Protein AF-A0A9X1Q538-F1 (afdb_monomer_lite)

Secondary structure (DSSP, 8-state):
----SEEEESS--TT---SEEEEGGGGSSHHHHHHHHHHHTT--TT--SSHHHHHHHHHHHH-GGGSTTSPPPSS-EEEEEESGGGTTTTS-HHHHHHHHHHHHHHHBPPTT-TTTTTSTTSBSEEEEEE--HHHHHHHHHHHHHTT---S-PPPPPP-

Foldseek 3Di:
DDDDQEDEDADDDPPPPAQFEFELQQQLALQSVLVRCCVGLVFDPVQPSDLVSVLVRLLCSLDQCVPVPDDRDPAAHEYEYALLLSHNNVHDLLSVLSVVVSSVVSFADDVPRPCVPSHPVRTNHHYYYYDHPVSSVNVCVSCVVSVHHHDDDPPDDDD

Structure (mmCIF, N/CA/C/O backbone):
data_AF-A0A9X1Q538-F1
#
_entry.id   AF-A0A9X1Q538-F1
#
loop_
_atom_site.group_PDB
_atom_site.id
_atom_site.type_symbol
_atom_site.label_atom_id
_atom_site.label_alt_id
_atom_site.label_comp_id
_atom_site.label_asym_id
_atom_site.label_entity_id
_atom_site.label_seq_id
_atom_site.pdbx_PDB_ins_code
_atom_site.Cartn_x
_atom_site.Cartn_y
_atom_site.Cartn_z
_atom_site.occupancy
_atom_site.B_iso_or_equiv
_atom_site.auth_seq_id
_atom_site.auth_comp_id
_atom_site.auth_asym_id
_atom_site.auth_atom_id
_atom_site.pdbx_PDB_model_num
ATOM 1 N N . MET A 1 1 ? 18.416 4.328 7.616 1.00 39.47 1 MET A N 1
ATOM 2 C CA . MET A 1 1 ? 17.763 3.926 6.355 1.00 39.47 1 MET A CA 1
ATOM 3 C C . MET A 1 1 ? 16.778 5.019 5.995 1.00 39.47 1 MET A C 1
ATOM 5 O O . MET A 1 1 ? 15.875 5.268 6.779 1.00 39.47 1 MET A O 1
ATOM 9 N N . ASN A 1 2 ? 17.019 5.736 4.898 1.00 41.47 2 ASN A N 1
ATOM 10 C CA . ASN A 1 2 ? 16.066 6.713 4.368 1.00 41.47 2 ASN A CA 1
ATOM 11 C C . ASN A 1 2 ? 14.883 5.933 3.772 1.00 41.47 2 ASN A C 1
ATOM 13 O O . ASN A 1 2 ? 15.081 5.211 2.799 1.00 41.47 2 ASN A O 1
ATOM 17 N N . TRP A 1 3 ? 13.681 6.034 4.343 1.00 52.28 3 TRP A N 1
ATOM 18 C CA . TRP A 1 3 ? 12.471 5.478 3.725 1.00 52.28 3 TRP A CA 1
ATOM 19 C C . TRP A 1 3 ? 11.909 6.497 2.729 1.00 52.28 3 TRP A C 1
ATOM 21 O O . TRP A 1 3 ? 11.386 7.526 3.162 1.00 52.28 3 TRP A O 1
ATOM 31 N N . ASN A 1 4 ? 12.035 6.227 1.422 1.00 76.69 4 ASN A N 1
ATOM 32 C CA . ASN A 1 4 ? 11.507 7.098 0.361 1.00 76.69 4 ASN A CA 1
ATOM 33 C C . ASN A 1 4 ? 10.373 6.462 -0.474 1.00 76.69 4 ASN A C 1
ATOM 35 O O . ASN A 1 4 ? 9.719 7.187 -1.205 1.00 76.69 4 ASN A O 1
ATOM 39 N N . TRP A 1 5 ? 10.074 5.161 -0.314 1.00 88.81 5 TRP A N 1
ATOM 40 C CA . TRP A 1 5 ? 8.987 4.485 -1.046 1.00 88.81 5 TRP A CA 1
ATOM 41 C C . TRP A 1 5 ? 7.589 4.672 -0.432 1.00 88.81 5 TRP A C 1
ATOM 43 O O . TRP A 1 5 ? 6.593 4.535 -1.127 1.00 88.81 5 TRP A O 1
ATOM 53 N N . LEU A 1 6 ? 7.484 4.980 0.867 1.00 91.06 6 LEU A N 1
ATOM 54 C CA . LEU A 1 6 ? 6.212 5.151 1.579 1.00 91.06 6 LEU A CA 1
ATOM 55 C C . LEU A 1 6 ? 6.129 6.544 2.198 1.00 91.06 6 LEU A C 1
ATOM 57 O O . LEU A 1 6 ? 7.025 6.954 2.941 1.00 91.06 6 LEU A O 1
ATOM 61 N N . ARG A 1 7 ? 5.016 7.245 1.963 1.00 89.69 7 ARG A N 1
ATOM 62 C CA . ARG A 1 7 ? 4.760 8.586 2.503 1.00 89.69 7 ARG A CA 1
ATOM 63 C C . ARG A 1 7 ? 3.367 8.688 3.120 1.00 89.69 7 ARG A C 1
ATOM 65 O O . ARG A 1 7 ? 2.380 8.325 2.493 1.00 89.69 7 ARG A O 1
ATOM 72 N N . LEU A 1 8 ? 3.291 9.256 4.324 1.00 90.94 8 LEU A N 1
ATOM 73 C CA . LEU A 1 8 ? 2.040 9.737 4.918 1.00 90.94 8 LEU A CA 1
ATOM 74 C C . LEU A 1 8 ? 1.823 11.198 4.493 1.00 90.94 8 LEU A C 1
ATOM 76 O O . LEU A 1 8 ? 2.724 12.017 4.689 1.00 90.94 8 LEU A O 1
ATOM 80 N N . THR A 1 9 ? 0.666 11.543 3.925 1.00 89.31 9 THR A N 1
ATOM 81 C CA . THR A 1 9 ? 0.390 12.901 3.420 1.00 89.31 9 THR A CA 1
ATOM 82 C C . THR A 1 9 ? -0.996 13.412 3.814 1.00 89.31 9 THR A C 1
ATOM 84 O O . THR A 1 9 ? -1.963 12.662 3.824 1.00 89.31 9 THR A O 1
ATOM 87 N N . VAL A 1 10 ? -1.081 14.705 4.143 1.00 85.25 10 VAL A N 1
ATOM 88 C CA . VAL A 1 10 ? -2.337 15.421 4.444 1.00 85.25 10 VAL A CA 1
ATOM 89 C C . VAL A 1 10 ? -2.849 16.212 3.240 1.00 85.25 10 VAL A C 1
ATOM 91 O O . VAL A 1 10 ? -4.041 16.134 2.969 1.00 85.25 10 VAL A O 1
ATOM 94 N N . PRO A 1 11 ? -2.024 16.986 2.501 1.00 78.69 11 PRO A N 1
ATOM 95 C CA . PRO A 1 11 ? -2.473 17.499 1.216 1.00 78.69 11 PRO A CA 1
ATOM 96 C C . PRO A 1 11 ? -2.544 16.353 0.203 1.00 78.69 11 PRO A C 1
ATOM 98 O O . PRO A 1 11 ? -1.750 15.403 0.257 1.00 78.69 11 PRO A O 1
ATOM 101 N N . GLU A 1 12 ? -3.489 16.450 -0.728 1.00 66.00 12 GLU A N 1
ATOM 102 C CA . GLU A 1 12 ? -3.419 15.678 -1.966 1.00 66.00 12 GLU A CA 1
ATOM 103 C C . GLU A 1 12 ? -2.093 16.043 -2.656 1.00 66.00 12 GLU A C 1
ATOM 105 O O . GLU A 1 12 ? -1.790 17.236 -2.754 1.00 66.00 12 GLU A O 1
ATOM 110 N N . PRO A 1 13 ? -1.255 15.067 -3.040 1.00 61.94 13 PRO A N 1
ATOM 111 C CA . PRO A 1 13 ? 0.067 15.335 -3.596 1.00 61.94 13 PRO A CA 1
ATOM 112 C C . PRO A 1 13 ? -0.062 16.067 -4.945 1.00 61.94 13 PRO A C 1
ATOM 114 O O . PRO A 1 13 ? -0.497 15.467 -5.930 1.00 61.94 13 PRO A O 1
ATOM 117 N N . PRO A 1 14 ? 0.288 17.367 -5.035 1.00 55.47 14 PRO A N 1
ATOM 118 C CA . PRO A 1 14 ? 0.097 18.111 -6.268 1.00 55.47 14 PRO A CA 1
ATOM 119 C C . PRO A 1 14 ? 1.185 17.730 -7.278 1.00 55.47 14 PRO A C 1
ATOM 121 O O . PRO A 1 14 ? 2.362 18.006 -7.059 1.00 55.47 14 PRO A O 1
ATOM 124 N N . GLY A 1 15 ? 0.782 17.146 -8.408 1.00 62.78 15 GLY A N 1
ATOM 125 C CA . GLY A 1 15 ? 1.677 16.873 -9.539 1.00 62.78 15 GLY A CA 1
ATOM 126 C C . GLY A 1 15 ? 2.403 15.525 -9.514 1.00 62.78 15 GLY A C 1
ATOM 127 O O . GLY A 1 15 ? 3.194 15.276 -10.424 1.00 62.78 15 GLY A O 1
ATOM 128 N N . ASP A 1 16 ? 2.122 14.647 -8.546 1.00 67.38 16 ASP A N 1
ATOM 129 C CA . ASP A 1 16 ? 2.580 13.256 -8.619 1.00 67.38 16 ASP A CA 1
ATOM 130 C C . ASP A 1 16 ? 1.792 12.532 -9.723 1.00 67.38 16 ASP A C 1
ATOM 132 O O . ASP A 1 16 ? 0.562 12.599 -9.785 1.00 67.38 16 ASP A O 1
ATOM 136 N N . SER A 1 17 ? 2.494 11.848 -10.628 1.00 79.69 17 SER A N 1
ATOM 137 C CA . SER A 1 17 ? 1.851 11.037 -11.668 1.00 79.69 17 SER A CA 1
ATOM 138 C C . SER A 1 17 ? 1.323 9.750 -11.038 1.00 79.69 17 SER A C 1
ATOM 140 O O . SER A 1 17 ? 2.033 8.752 -10.948 1.00 79.69 17 SER A O 1
ATOM 142 N N . LEU A 1 18 ? 0.086 9.803 -10.541 1.00 87.56 18 LEU A N 1
ATOM 143 C CA . LEU A 1 18 ? -0.577 8.665 -9.912 1.00 87.56 18 LEU A CA 1
ATOM 144 C C . LEU A 1 18 ? -0.889 7.589 -10.953 1.00 87.56 18 LEU A C 1
ATOM 146 O O . LEU A 1 18 ? -1.555 7.850 -11.954 1.00 87.56 18 LEU A O 1
ATOM 150 N N . SER A 1 19 ? -0.446 6.366 -10.684 1.00 90.94 19 SER A N 1
ATOM 151 C CA . SER A 1 19 ? -0.756 5.195 -11.503 1.00 90.94 19 SER A CA 1
ATOM 152 C C . SER A 1 19 ? -2.073 4.548 -11.078 1.00 90.94 19 SER A C 1
ATOM 154 O O . SER A 1 19 ? -2.808 4.042 -11.919 1.00 90.94 19 SER A O 1
ATOM 156 N N . ALA A 1 20 ? -2.382 4.570 -9.777 1.00 94.00 20 ALA A N 1
ATOM 157 C CA . ALA A 1 20 ? -3.614 4.016 -9.228 1.00 94.00 20 ALA A CA 1
ATOM 158 C C . ALA A 1 20 ? -4.069 4.762 -7.968 1.00 94.00 20 ALA A C 1
ATOM 160 O O . ALA A 1 20 ? -3.254 5.234 -7.173 1.00 94.00 20 ALA A O 1
ATOM 161 N N . VAL A 1 21 ? -5.389 4.809 -7.766 1.00 95.88 21 VAL A N 1
ATOM 162 C CA . VAL A 1 21 ? -6.026 5.341 -6.555 1.00 95.88 21 VAL A CA 1
ATOM 163 C C . VAL A 1 21 ? -6.912 4.262 -5.940 1.00 95.88 21 VAL A C 1
ATOM 165 O O . VAL A 1 21 ? -7.743 3.655 -6.618 1.00 95.88 21 VAL A O 1
ATOM 168 N N . VAL A 1 22 ? -6.739 4.031 -4.642 1.00 97.62 22 VAL A N 1
ATOM 169 C CA . VAL A 1 22 ? -7.501 3.071 -3.842 1.00 97.62 22 VAL A CA 1
ATOM 170 C C . VAL A 1 22 ? -8.143 3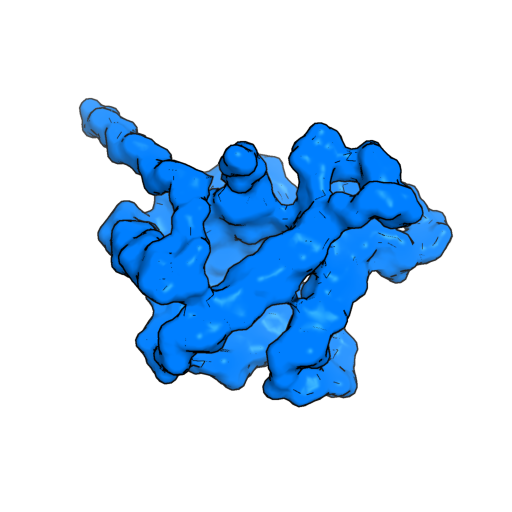.797 -2.666 1.00 97.62 22 VAL A C 1
ATOM 172 O O . VAL A 1 22 ? -7.523 4.649 -2.041 1.00 97.62 22 VAL A O 1
ATOM 175 N N . ARG A 1 23 ? -9.374 3.424 -2.307 1.00 98.12 23 ARG A N 1
ATOM 176 C CA . ARG A 1 23 ? -10.026 3.928 -1.095 1.00 98.12 23 ARG A CA 1
ATOM 177 C C . ARG A 1 23 ? -9.814 2.973 0.069 1.00 98.12 23 ARG A C 1
ATOM 179 O O . ARG A 1 23 ? -10.193 1.802 0.000 1.00 98.12 23 A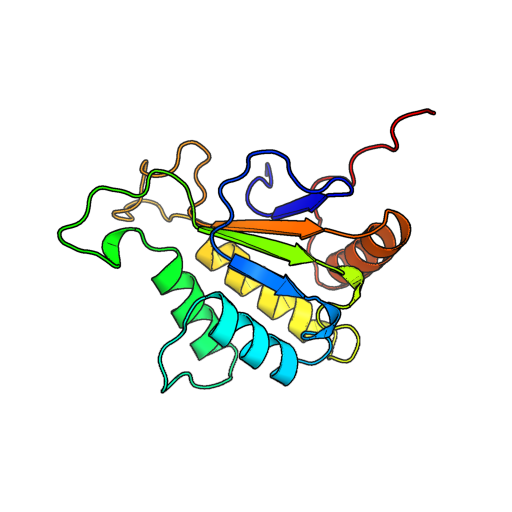RG A O 1
ATOM 186 N N . GLY A 1 24 ? -9.262 3.478 1.165 1.00 98.12 24 GLY A N 1
ATOM 187 C CA . GLY A 1 24 ? -9.075 2.739 2.411 1.00 98.12 24 GLY A CA 1
ATOM 188 C C . GLY A 1 24 ? -10.395 2.213 2.976 1.00 98.12 24 GLY A C 1
ATOM 189 O O . GLY A 1 24 ? -10.429 1.129 3.556 1.00 98.12 24 GLY A O 1
ATOM 190 N N . THR A 1 25 ? -11.500 2.920 2.726 1.00 98.38 25 THR A N 1
ATOM 191 C CA . THR A 1 25 ? -12.863 2.501 3.090 1.00 98.38 25 THR A CA 1
ATOM 192 C C . THR A 1 25 ? -13.316 1.212 2.392 1.00 98.38 25 THR A C 1
ATOM 194 O O . THR A 1 25 ? -14.001 0.406 3.022 1.00 98.38 25 THR A O 1
ATOM 197 N N . ASP A 1 26 ? -12.857 0.946 1.163 1.00 98.62 26 ASP A N 1
ATOM 198 C CA . ASP A 1 26 ? -13.081 -0.329 0.455 1.00 98.62 26 ASP A CA 1
ATOM 199 C C . ASP A 1 26 ? -12.133 -1.441 0.955 1.00 98.62 26 ASP A C 1
ATOM 201 O O . ASP A 1 26 ? -12.358 -2.630 0.728 1.00 98.62 26 ASP A O 1
ATOM 205 N N . CYS A 1 27 ? -11.070 -1.067 1.671 1.00 98.62 27 CYS A N 1
ATOM 206 C CA . CYS A 1 27 ? -9.972 -1.945 2.073 1.00 98.62 27 CYS A CA 1
ATOM 207 C C . CYS A 1 27 ? -9.990 -2.317 3.561 1.00 98.62 27 CYS A C 1
ATOM 209 O O . CYS A 1 27 ? -8.978 -2.770 4.094 1.00 98.62 27 CYS A O 1
ATOM 211 N N . ARG A 1 28 ? -11.119 -2.135 4.256 1.00 98.56 28 ARG A N 1
ATOM 212 C CA . ARG A 1 28 ? -11.222 -2.388 5.705 1.00 98.56 28 ARG A CA 1
ATOM 213 C C . ARG A 1 28 ? -10.963 -3.843 6.099 1.00 98.56 28 ARG A C 1
ATOM 215 O O . ARG A 1 28 ? -10.490 -4.098 7.201 1.00 98.56 28 ARG A O 1
ATOM 222 N N . THR A 1 29 ? -11.234 -4.788 5.200 1.00 98.69 29 THR A N 1
ATOM 223 C CA . THR A 1 29 ? -10.959 -6.224 5.374 1.00 98.69 29 THR A CA 1
ATOM 224 C C . THR A 1 29 ? -9.940 -6.705 4.342 1.00 98.69 29 THR A C 1
ATOM 226 O O . THR A 1 29 ? -9.784 -6.085 3.291 1.00 98.69 29 THR A O 1
ATOM 229 N N . ARG A 1 30 ? -9.298 -7.858 4.582 1.00 98.31 30 ARG A N 1
ATOM 230 C CA . ARG A 1 30 ? -8.366 -8.477 3.618 1.00 98.31 30 ARG A CA 1
ATOM 231 C C . ARG A 1 30 ? -9.009 -8.729 2.249 1.00 98.31 30 ARG A C 1
ATOM 233 O O . ARG A 1 30 ? -8.420 -8.419 1.221 1.00 98.31 30 ARG A O 1
ATOM 240 N N . ALA A 1 31 ? -10.234 -9.256 2.233 1.00 98.44 31 ALA A N 1
ATOM 241 C CA . ALA A 1 31 ? -10.966 -9.508 0.992 1.00 98.44 31 ALA A CA 1
ATOM 242 C C . ALA A 1 31 ? -11.298 -8.203 0.248 1.00 98.44 31 ALA A C 1
ATOM 244 O O . ALA A 1 31 ? -11.135 -8.133 -0.970 1.00 98.44 31 ALA A O 1
ATOM 245 N N . GLY A 1 32 ? -11.711 -7.164 0.986 1.00 98.62 32 GLY A N 1
ATOM 246 C CA . GLY A 1 32 ? -11.939 -5.829 0.429 1.00 98.62 32 GLY A CA 1
ATOM 247 C C . GLY A 1 32 ? -10.670 -5.243 -0.190 1.00 98.62 32 GLY A C 1
ATOM 248 O O . GLY A 1 32 ? -10.697 -4.802 -1.336 1.00 98.62 32 GLY A O 1
ATOM 249 N N . LEU A 1 33 ? -9.535 -5.356 0.510 1.00 98.62 33 LEU A N 1
ATOM 250 C CA . LEU A 1 33 ? -8.229 -4.924 0.013 1.00 98.62 33 LEU A CA 1
ATOM 251 C C . LEU A 1 33 ? -7.870 -5.614 -1.306 1.00 98.62 33 LEU A C 1
ATOM 253 O O . LEU A 1 33 ? -7.594 -4.936 -2.293 1.00 98.62 33 LEU A O 1
ATOM 257 N N . PHE A 1 34 ? -7.937 -6.946 -1.353 1.00 98.62 34 PHE A N 1
ATOM 258 C CA . PHE A 1 34 ? -7.632 -7.704 -2.567 1.00 98.62 34 PHE A CA 1
ATOM 259 C C . PHE A 1 34 ? -8.523 -7.299 -3.742 1.00 98.62 34 PHE A C 1
ATOM 261 O O . PHE A 1 34 ? -8.022 -7.115 -4.847 1.00 98.62 34 PHE A O 1
ATOM 268 N N . SER A 1 35 ? -9.824 -7.112 -3.515 1.00 98.44 35 SER A N 1
ATOM 269 C CA . SER A 1 35 ? -10.742 -6.680 -4.573 1.00 98.44 35 SER A CA 1
ATOM 270 C C . SER A 1 35 ? -10.461 -5.255 -5.054 1.00 98.44 35 SER A C 1
ATOM 272 O O . SER A 1 35 ? -10.508 -4.994 -6.256 1.00 98.44 35 SER A O 1
ATOM 274 N N . ALA A 1 36 ? -10.210 -4.324 -4.132 1.00 98.50 36 ALA A N 1
ATOM 275 C CA . ALA A 1 36 ? -10.007 -2.918 -4.460 1.00 98.50 36 ALA A CA 1
ATOM 276 C C . ALA A 1 36 ? -8.699 -2.704 -5.230 1.00 98.50 36 ALA A C 1
ATOM 278 O O . ALA A 1 36 ? -8.695 -2.008 -6.245 1.00 98.50 36 ALA A O 1
ATOM 279 N N . TRP A 1 37 ? -7.619 -3.356 -4.794 1.00 98.44 37 TRP A N 1
ATOM 280 C CA . TRP A 1 37 ? -6.309 -3.269 -5.437 1.00 98.44 37 TRP A CA 1
ATOM 281 C C . TRP A 1 37 ? -6.277 -3.989 -6.783 1.00 98.44 37 TRP A C 1
ATOM 283 O O . TRP A 1 37 ? -5.786 -3.416 -7.751 1.00 98.44 37 TRP A O 1
ATOM 293 N N . ALA A 1 38 ? -6.875 -5.183 -6.887 1.00 98.06 38 ALA A N 1
ATOM 294 C CA . ALA A 1 38 ? -6.966 -5.893 -8.162 1.00 98.06 38 ALA A CA 1
ATOM 295 C C . ALA A 1 38 ? -7.695 -5.072 -9.232 1.00 98.06 38 ALA A C 1
ATOM 297 O O . ALA A 1 38 ? -7.288 -5.067 -10.391 1.00 98.06 38 ALA A O 1
ATOM 298 N N . ARG A 1 39 ? -8.743 -4.336 -8.841 1.00 97.62 39 ARG A N 1
ATOM 299 C CA . ARG A 1 39 ? -9.443 -3.409 -9.736 1.00 97.62 39 ARG A CA 1
ATOM 300 C C . ARG A 1 39 ? -8.575 -2.205 -10.102 1.00 97.62 39 ARG A C 1
ATOM 302 O O . ARG A 1 39 ? -8.505 -1.863 -11.273 1.00 97.62 39 ARG A O 1
ATOM 309 N N . ALA A 1 40 ? -7.961 -1.552 -9.115 1.00 97.12 40 ALA A N 1
ATOM 310 C CA . ALA A 1 40 ? -7.222 -0.305 -9.326 1.00 97.12 40 ALA A CA 1
ATOM 311 C C . ALA A 1 40 ? -5.932 -0.493 -10.139 1.00 97.12 40 ALA A C 1
ATOM 313 O O . ALA A 1 40 ? -5.556 0.398 -10.890 1.00 97.12 40 ALA A O 1
ATOM 314 N N . LEU A 1 41 ? -5.276 -1.645 -9.994 1.00 95.38 41 LEU A N 1
ATOM 315 C CA . LEU A 1 41 ? -4.036 -1.989 -10.696 1.00 95.38 41 LEU A CA 1
ATOM 316 C C . LEU A 1 41 ? -4.263 -2.913 -11.896 1.00 95.38 41 LEU A C 1
ATOM 318 O O . LEU A 1 41 ? -3.294 -3.352 -12.512 1.00 95.38 41 LEU A O 1
ATOM 322 N N . GLU A 1 42 ? -5.518 -3.232 -12.220 1.00 95.62 42 GLU A N 1
ATOM 323 C CA . GLU A 1 42 ? -5.889 -4.127 -13.321 1.00 95.62 42 GLU A CA 1
ATOM 324 C C . GLU A 1 42 ? -5.133 -5.466 -13.257 1.00 95.62 42 GLU A C 1
ATOM 326 O O . GLU A 1 42 ? -4.398 -5.848 -14.176 1.00 95.62 42 GLU A O 1
ATOM 331 N N . PHE A 1 43 ? -5.261 -6.164 -12.126 1.00 96.12 43 PHE A N 1
ATOM 332 C CA . PHE A 1 43 ? -4.710 -7.510 -11.971 1.00 96.12 43 PHE A CA 1
ATOM 333 C C . PHE A 1 43 ? -5.400 -8.505 -12.917 1.00 96.12 43 PHE A C 1
ATOM 335 O O . PHE A 1 43 ? -6.556 -8.299 -13.304 1.00 96.12 43 PHE A O 1
ATOM 342 N N . PRO A 1 44 ? -4.728 -9.616 -13.273 1.00 95.75 44 PRO A N 1
ATOM 343 C CA . PRO A 1 44 ? -5.308 -10.628 -14.146 1.00 95.75 44 PRO A CA 1
ATOM 344 C C . PRO A 1 44 ? -6.608 -11.223 -13.592 1.00 95.75 44 PRO A C 1
ATOM 346 O O . PRO A 1 44 ? -6.771 -11.397 -12.385 1.00 95.75 44 PRO A O 1
ATOM 349 N N . ALA A 1 45 ? -7.506 -11.649 -14.485 1.00 93.31 45 ALA A N 1
ATOM 350 C CA . ALA A 1 45 ? -8.791 -12.253 -14.109 1.00 93.31 45 ALA A CA 1
ATOM 351 C C . ALA A 1 45 ? -8.660 -13.544 -13.272 1.00 93.31 45 ALA A C 1
ATOM 353 O O . ALA A 1 45 ? -9.610 -13.945 -12.605 1.00 93.31 45 ALA A O 1
ATOM 354 N N . TYR A 1 46 ? -7.495 -14.197 -13.310 1.00 91.25 46 TYR A N 1
ATOM 355 C CA . TYR A 1 46 ? -7.171 -15.389 -12.521 1.00 91.25 46 TYR A CA 1
ATOM 356 C C . TYR A 1 46 ? -6.480 -15.071 -11.182 1.00 91.25 46 TYR A C 1
ATOM 358 O O . TYR A 1 46 ? -5.917 -15.970 -10.558 1.00 91.25 46 TYR A O 1
ATOM 366 N N . PHE A 1 47 ? -6.490 -13.810 -10.740 1.00 96.81 47 PHE A N 1
ATOM 367 C CA . PHE A 1 47 ? -5.908 -13.390 -9.467 1.00 96.81 47 PHE A CA 1
ATOM 368 C C . PHE A 1 47 ? -6.390 -14.264 -8.292 1.00 96.81 47 PHE A C 1
ATOM 370 O O . PHE A 1 47 ? -7.584 -14.446 -8.067 1.00 96.81 47 PHE A O 1
ATOM 377 N N . GLY A 1 48 ? -5.441 -14.811 -7.527 1.00 96.19 48 GLY A N 1
ATOM 378 C CA . GLY A 1 48 ? -5.692 -15.860 -6.532 1.00 96.19 48 GLY A CA 1
ATOM 379 C C . GLY A 1 48 ? -6.276 -15.403 -5.188 1.00 96.19 48 GLY A C 1
ATOM 380 O O . GLY A 1 48 ? -6.481 -16.249 -4.317 1.00 96.19 48 GLY A O 1
ATOM 381 N N . HIS A 1 49 ? -6.518 -14.100 -4.991 1.00 96.25 49 HIS A N 1
ATOM 382 C CA . HIS A 1 49 ? -7.099 -13.519 -3.766 1.00 96.25 49 HIS A CA 1
ATOM 383 C C . HIS A 1 49 ? -6.425 -13.972 -2.453 1.00 96.25 49 HIS A C 1
ATOM 385 O O . HIS A 1 49 ? -7.083 -14.222 -1.440 1.00 96.25 49 HIS A O 1
ATOM 391 N N . ASN A 1 50 ? -5.098 -14.071 -2.467 1.00 97.75 50 ASN A N 1
ATOM 392 C CA . ASN A 1 50 ? -4.263 -14.385 -1.310 1.00 97.75 50 ASN A CA 1
ATOM 393 C C . ASN A 1 50 ? -2.995 -13.513 -1.324 1.00 97.75 50 ASN A C 1
ATOM 395 O O . ASN A 1 50 ? -2.753 -12.797 -2.294 1.00 97.75 50 ASN A O 1
ATOM 399 N N . TRP A 1 51 ? -2.221 -13.542 -0.236 1.00 98.06 51 TRP A N 1
ATOM 400 C CA . TRP A 1 51 ? -1.054 -12.672 -0.072 1.00 98.06 51 TRP A CA 1
ATOM 401 C C . TRP A 1 51 ? 0.061 -12.953 -1.081 1.00 98.06 51 TRP A C 1
ATOM 403 O O . TRP A 1 51 ? 0.616 -11.995 -1.609 1.00 98.06 51 TRP A O 1
ATOM 413 N N . ASP A 1 52 ? 0.318 -14.220 -1.409 1.00 97.44 52 ASP A N 1
ATOM 414 C CA . ASP A 1 52 ? 1.334 -14.594 -2.401 1.00 97.44 52 ASP A CA 1
ATOM 415 C C . ASP A 1 52 ? 0.944 -14.055 -3.784 1.00 97.44 52 ASP A C 1
ATOM 417 O O . ASP A 1 52 ? 1.689 -13.309 -4.410 1.00 97.44 52 ASP A O 1
ATOM 421 N N . ALA A 1 53 ? -0.301 -14.302 -4.207 1.00 97.75 53 ALA A N 1
ATOM 422 C CA . ALA A 1 53 ? -0.818 -13.780 -5.469 1.00 97.75 53 ALA A CA 1
ATOM 423 C C . ALA A 1 53 ? -0.827 -12.241 -5.514 1.00 97.75 53 ALA A C 1
ATOM 425 O O . ALA A 1 53 ? -0.656 -11.656 -6.582 1.00 97.75 53 ALA A O 1
ATOM 426 N N . PHE A 1 54 ? -1.077 -11.579 -4.379 1.00 98.38 54 PHE A N 1
ATOM 427 C CA . PHE A 1 54 ? -1.046 -10.119 -4.283 1.00 98.38 54 PHE A CA 1
ATOM 428 C C . PHE A 1 54 ? 0.376 -9.590 -4.451 1.00 98.38 54 PHE A C 1
ATOM 430 O O . PHE A 1 54 ? 0.585 -8.681 -5.250 1.00 98.38 54 PHE A O 1
ATOM 437 N N . HIS A 1 55 ? 1.334 -10.172 -3.726 1.00 96.00 55 HIS A N 1
ATOM 438 C CA . HIS A 1 55 ? 2.747 -9.834 -3.837 1.00 96.00 55 HIS A CA 1
ATOM 439 C C . HIS A 1 55 ? 3.231 -9.973 -5.282 1.00 96.00 55 HIS A C 1
ATOM 441 O O . HIS A 1 55 ? 3.812 -9.029 -5.817 1.00 96.00 55 HIS A O 1
ATOM 447 N N . ASP A 1 56 ? 2.919 -11.098 -5.925 1.00 94.94 56 ASP A N 1
ATOM 448 C CA . ASP A 1 56 ? 3.325 -11.363 -7.303 1.00 94.94 56 ASP A CA 1
ATOM 449 C C . ASP A 1 56 ? 2.714 -10.330 -8.255 1.00 94.94 56 ASP A C 1
ATOM 451 O O . ASP A 1 56 ? 3.430 -9.677 -9.006 1.00 94.94 56 ASP A O 1
ATOM 455 N N . CYS A 1 57 ? 1.402 -10.085 -8.170 1.00 96.06 57 CYS A N 1
ATOM 456 C CA . CYS A 1 57 ? 0.744 -9.128 -9.061 1.00 96.06 57 CYS A CA 1
ATOM 457 C C . CYS A 1 57 ? 1.238 -7.683 -8.874 1.00 96.06 57 CYS A C 1
ATOM 459 O O . CYS A 1 57 ? 1.376 -6.965 -9.864 1.00 96.06 57 CYS A O 1
ATOM 461 N N . VAL A 1 58 ? 1.491 -7.229 -7.638 1.00 95.19 58 VAL A N 1
ATOM 462 C CA . VAL A 1 58 ? 2.047 -5.881 -7.413 1.00 95.19 58 VAL A CA 1
ATOM 463 C C . VAL A 1 58 ? 3.484 -5.796 -7.916 1.00 95.19 58 VAL A C 1
ATOM 465 O O . VAL A 1 58 ? 3.835 -4.798 -8.540 1.00 95.19 58 VAL A O 1
ATOM 468 N N . SER A 1 59 ? 4.298 -6.824 -7.661 1.00 91.75 59 SER A N 1
ATOM 469 C CA . SER A 1 59 ? 5.694 -6.860 -8.103 1.00 91.75 59 SER A CA 1
ATOM 470 C C . SER A 1 59 ? 5.775 -6.778 -9.621 1.00 91.75 59 SER A C 1
ATOM 472 O O . SER A 1 59 ? 6.440 -5.885 -10.132 1.00 91.75 59 SER A O 1
ATOM 474 N N . GLU A 1 60 ? 5.001 -7.602 -10.331 1.00 90.38 60 GLU A N 1
ATOM 475 C CA . GLU A 1 60 ? 4.908 -7.569 -11.795 1.00 90.38 60 GLU A CA 1
ATOM 476 C C . GLU A 1 60 ? 4.473 -6.191 -12.313 1.00 90.38 60 GLU A C 1
ATOM 478 O O . GLU A 1 60 ? 5.083 -5.652 -13.230 1.00 90.38 60 GLU A O 1
ATOM 483 N N . LYS A 1 61 ? 3.470 -5.558 -11.688 1.00 90.00 61 LYS A N 1
ATOM 484 C CA . LYS A 1 61 ? 3.030 -4.204 -12.076 1.00 90.00 61 LYS A CA 1
ATOM 485 C C . LYS A 1 61 ? 4.082 -3.125 -11.825 1.00 90.00 61 LYS A C 1
ATOM 487 O O . LYS A 1 61 ? 4.027 -2.081 -12.469 1.00 90.00 61 LYS A O 1
ATOM 492 N N . ALA A 1 62 ? 4.974 -3.337 -10.862 1.00 89.06 62 ALA A N 1
ATOM 493 C CA . ALA A 1 62 ? 6.049 -2.407 -10.548 1.00 89.06 62 ALA A CA 1
ATOM 494 C C . ALA A 1 62 ? 7.259 -2.571 -11.484 1.00 89.06 62 ALA A C 1
ATOM 496 O O . ALA A 1 62 ? 8.022 -1.616 -11.625 1.00 89.06 62 ALA A O 1
ATOM 497 N N . LEU A 1 63 ? 7.425 -3.739 -12.122 1.00 84.56 63 LEU A N 1
ATOM 498 C CA . LEU A 1 63 ? 8.482 -3.979 -13.107 1.00 84.56 63 LEU A CA 1
ATOM 499 C C . LEU A 1 63 ? 8.256 -3.138 -14.361 1.00 84.56 63 LEU A C 1
ATOM 501 O O . LEU A 1 63 ? 7.162 -3.126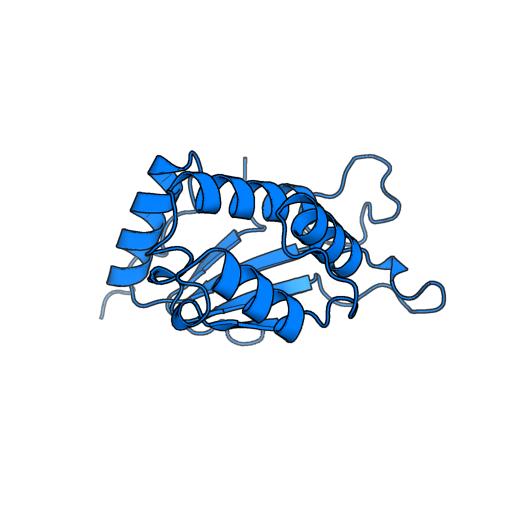 -14.939 1.00 84.56 63 LEU A O 1
ATOM 505 N N . TRP A 1 64 ? 9.317 -2.489 -14.843 1.00 70.62 64 TRP A N 1
ATOM 506 C CA . TRP A 1 64 ? 9.220 -1.701 -16.072 1.00 70.62 64 TRP A CA 1
ATOM 507 C C . TRP A 1 64 ? 9.014 -2.548 -17.333 1.00 70.62 64 TRP A C 1
ATOM 509 O O . TRP A 1 64 ? 8.380 -2.087 -18.279 1.00 70.62 64 TRP A O 1
ATOM 519 N N . HIS A 1 65 ? 9.509 -3.787 -17.334 1.00 64.62 65 HIS A N 1
ATOM 520 C CA . HIS A 1 65 ? 9.464 -4.718 -18.465 1.00 64.62 65 HIS A CA 1
ATOM 521 C C . HIS A 1 65 ? 8.097 -5.357 -18.737 1.00 64.62 65 HIS A C 1
ATOM 523 O O . HIS A 1 65 ? 7.983 -6.215 -19.613 1.00 64.62 65 HIS A O 1
ATOM 529 N N . SER A 1 66 ? 7.042 -4.932 -18.038 1.00 59.09 66 SER A N 1
ATOM 530 C CA . SER A 1 66 ? 5.669 -5.335 -18.373 1.00 59.09 66 SER A CA 1
ATOM 531 C C . SER A 1 66 ? 5.302 -5.034 -19.843 1.00 59.09 66 SER A C 1
ATOM 533 O O . SER A 1 66 ? 4.379 -5.649 -20.375 1.00 59.09 66 SER A O 1
ATOM 535 N N . ASP A 1 67 ? 6.035 -4.127 -20.504 1.00 60.50 67 ASP A N 1
ATOM 536 C CA . ASP A 1 67 ? 6.039 -3.921 -21.956 1.00 60.50 67 ASP A CA 1
ATOM 537 C C . ASP A 1 67 ? 7.471 -4.114 -22.518 1.00 60.50 67 ASP A C 1
ATOM 539 O O . ASP A 1 67 ? 8.285 -3.191 -22.442 1.00 60.50 67 ASP A O 1
ATOM 543 N N . PRO A 1 68 ? 7.818 -5.299 -23.066 1.00 59.09 68 PRO A N 1
ATOM 544 C CA . PRO A 1 68 ? 9.178 -5.616 -23.526 1.00 59.09 68 PRO A CA 1
ATOM 545 C C . PRO A 1 68 ? 9.680 -4.725 -24.668 1.00 59.09 68 PRO A C 1
ATOM 547 O O . PRO A 1 68 ? 10.888 -4.592 -24.861 1.00 59.09 68 PRO A O 1
ATOM 550 N N . ASP A 1 69 ? 8.754 -4.145 -25.433 1.00 67.62 69 ASP A N 1
ATOM 551 C CA . ASP A 1 69 ? 9.034 -3.307 -26.600 1.00 67.62 69 ASP A CA 1
ATOM 552 C C . ASP A 1 69 ? 8.825 -1.806 -26.297 1.00 67.62 69 ASP A C 1
ATOM 554 O O . ASP A 1 69 ? 9.019 -0.951 -27.171 1.00 67.62 69 ASP A O 1
ATOM 558 N N . GLY A 1 70 ? 8.426 -1.476 -25.063 1.00 64.62 70 GLY A N 1
ATOM 559 C CA . GLY A 1 70 ? 8.116 -0.126 -24.607 1.00 64.62 70 GLY A CA 1
ATOM 560 C C . GLY A 1 70 ? 9.343 0.664 -24.128 1.00 64.62 70 GLY A C 1
ATOM 561 O O . GLY A 1 70 ? 10.367 0.093 -23.747 1.00 64.62 70 GLY A O 1
ATOM 562 N N . PRO A 1 71 ? 9.282 2.011 -24.135 1.00 66.75 71 PRO A N 1
ATOM 563 C CA . PRO A 1 71 ? 10.302 2.823 -23.484 1.00 66.75 71 PRO A CA 1
ATOM 564 C C . PRO A 1 71 ? 10.265 2.602 -21.959 1.00 66.75 71 PRO A C 1
ATOM 566 O O . PRO A 1 71 ? 9.185 2.363 -21.413 1.00 66.75 71 PRO A O 1
ATOM 569 N N . PRO A 1 72 ? 11.400 2.750 -21.248 1.00 66.62 72 PRO A N 1
ATOM 570 C CA . PRO A 1 72 ? 11.401 2.701 -19.790 1.00 66.62 72 PRO A CA 1
ATOM 571 C C . PRO A 1 72 ? 10.406 3.727 -19.217 1.00 66.62 72 PRO A C 1
ATOM 573 O O . PRO A 1 72 ? 10.234 4.812 -19.793 1.00 66.62 72 PRO A O 1
ATOM 576 N N . PRO A 1 73 ? 9.735 3.409 -18.099 1.00 69.38 73 PRO A N 1
ATOM 577 C CA . PRO A 1 73 ? 8.679 4.226 -17.545 1.00 69.38 73 PRO A CA 1
ATOM 578 C C . PRO A 1 73 ? 9.253 5.570 -17.127 1.00 69.38 73 PRO A C 1
ATOM 580 O O . PRO A 1 73 ? 10.294 5.666 -16.480 1.00 69.38 73 PRO A O 1
ATOM 583 N N . ALA A 1 74 ? 8.538 6.634 -17.475 1.00 69.56 74 ALA A N 1
ATOM 584 C CA . ALA A 1 74 ? 8.943 7.979 -17.102 1.00 69.56 74 ALA A CA 1
ATOM 585 C C . ALA A 1 74 ? 8.852 8.218 -15.579 1.00 69.56 74 ALA A C 1
ATOM 587 O O . ALA A 1 74 ? 9.393 9.215 -15.091 1.00 69.56 74 ALA A O 1
ATOM 588 N N . HIS A 1 75 ? 8.116 7.371 -14.843 1.00 77.88 75 HIS A N 1
ATOM 589 C CA . HIS A 1 75 ? 7.858 7.486 -13.404 1.00 77.88 75 HIS A CA 1
ATOM 590 C C . HIS A 1 75 ? 7.637 6.092 -12.775 1.00 77.88 75 HIS A C 1
ATOM 592 O O . HIS A 1 75 ? 7.124 5.202 -13.452 1.00 77.88 75 HIS A O 1
ATOM 598 N N . PRO A 1 76 ? 7.968 5.900 -11.487 1.00 87.50 76 PRO A N 1
ATOM 599 C CA . PRO A 1 76 ? 7.649 4.681 -10.738 1.00 87.50 76 PRO A CA 1
ATOM 600 C C . PRO A 1 76 ? 6.140 4.466 -10.561 1.00 87.50 76 PRO A C 1
ATOM 602 O O . PRO A 1 76 ? 5.356 5.421 -10.599 1.00 87.50 76 PRO A O 1
ATOM 605 N N . LEU A 1 77 ? 5.743 3.216 -10.292 1.00 90.62 77 LEU A N 1
ATOM 606 C CA . LEU A 1 77 ? 4.363 2.848 -9.974 1.00 90.62 77 LEU A CA 1
ATOM 607 C C . LEU A 1 77 ? 3.920 3.575 -8.699 1.00 90.62 77 LEU A C 1
ATOM 609 O O . LEU A 1 77 ? 4.336 3.223 -7.597 1.00 90.62 77 LEU A O 1
ATOM 613 N N . THR A 1 78 ? 3.072 4.592 -8.832 1.00 92.62 78 THR A N 1
ATOM 614 C CA . THR A 1 78 ? 2.648 5.418 -7.694 1.00 92.62 78 THR A CA 1
ATOM 615 C C . THR A 1 78 ? 1.201 5.115 -7.330 1.00 92.62 78 THR A C 1
ATOM 617 O O . THR A 1 78 ? 0.285 5.343 -8.123 1.00 92.62 78 THR A O 1
ATOM 620 N N . ILE A 1 79 ? 0.996 4.598 -6.120 1.00 95.38 79 ILE A N 1
ATOM 621 C CA . ILE A 1 79 ? -0.302 4.178 -5.591 1.00 95.38 79 ILE A CA 1
ATOM 622 C C . ILE A 1 79 ? -0.713 5.135 -4.477 1.00 95.38 79 ILE A C 1
ATOM 624 O O . ILE A 1 79 ? -0.039 5.236 -3.450 1.00 95.38 79 ILE A O 1
ATOM 628 N N . LEU A 1 80 ? -1.846 5.804 -4.661 1.00 95.62 80 LEU A N 1
ATOM 629 C CA . LEU A 1 80 ? -2.489 6.605 -3.626 1.00 95.62 80 LEU A CA 1
ATOM 630 C C . LEU A 1 80 ? -3.549 5.772 -2.905 1.00 95.62 80 LEU A C 1
ATOM 632 O O . LEU A 1 80 ? -4.432 5.200 -3.542 1.00 95.62 80 LEU A O 1
ATOM 636 N N . VAL A 1 81 ? -3.498 5.750 -1.576 1.00 97.56 81 VAL A N 1
ATOM 637 C CA . VAL A 1 81 ? -4.589 5.271 -0.727 1.00 97.56 81 VAL A CA 1
ATOM 638 C C . VAL A 1 81 ? -5.245 6.477 -0.064 1.00 97.56 81 VAL A C 1
ATOM 640 O O . VAL A 1 81 ? -4.649 7.092 0.817 1.00 97.56 81 VAL A O 1
ATOM 643 N N . GLU A 1 82 ? -6.459 6.811 -0.490 1.00 96.56 82 GLU A N 1
ATOM 644 C CA . GLU A 1 82 ? -7.330 7.782 0.184 1.00 96.56 82 GLU A CA 1
ATOM 645 C C . GLU A 1 82 ? -7.946 7.156 1.437 1.00 96.56 82 GLU A C 1
ATOM 647 O O . GLU A 1 82 ? -8.091 5.932 1.503 1.00 96.56 82 GLU A O 1
ATOM 652 N N . ASP A 1 83 ? -8.355 7.969 2.416 1.00 97.31 83 ASP A N 1
ATOM 653 C CA . ASP A 1 83 ? -8.965 7.487 3.664 1.00 97.31 83 ASP A CA 1
ATOM 654 C C . ASP A 1 83 ? -8.113 6.384 4.333 1.00 97.31 83 ASP A C 1
ATOM 656 O O . ASP A 1 83 ? -8.616 5.346 4.792 1.00 97.31 83 ASP A O 1
ATOM 660 N N . ALA A 1 84 ? -6.787 6.561 4.301 1.00 97.50 84 ALA A N 1
ATOM 661 C CA . ALA A 1 84 ? -5.814 5.512 4.589 1.00 97.50 84 ALA A CA 1
ATOM 662 C C . ALA A 1 84 ? -5.911 4.934 6.012 1.00 97.50 84 ALA A C 1
ATOM 664 O O . ALA A 1 84 ? -5.492 3.793 6.237 1.00 97.50 84 ALA A O 1
ATOM 665 N N . ALA A 1 85 ? -6.492 5.655 6.975 1.00 97.44 85 ALA A N 1
ATOM 666 C CA . ALA A 1 85 ? -6.752 5.141 8.319 1.00 97.44 85 ALA A CA 1
ATOM 667 C C . ALA A 1 85 ? -7.663 3.902 8.308 1.00 97.44 85 ALA A C 1
ATOM 669 O O . ALA A 1 85 ? -7.521 3.018 9.155 1.00 97.44 85 ALA A O 1
ATOM 670 N N . HIS A 1 86 ? -8.541 3.776 7.307 1.00 98.44 86 HIS A N 1
ATOM 671 C CA . HIS A 1 86 ? -9.447 2.637 7.168 1.00 98.44 86 HIS A CA 1
ATOM 672 C C . HIS A 1 86 ? -8.790 1.372 6.610 1.00 98.44 86 HIS A C 1
ATOM 674 O O . HIS A 1 86 ? -9.365 0.288 6.735 1.00 98.44 86 HIS A O 1
ATOM 680 N N . LEU A 1 87 ? -7.585 1.477 6.044 1.00 98.06 87 LEU A N 1
ATOM 681 C CA . LEU A 1 87 ? -6.860 0.354 5.456 1.00 98.06 87 LEU A CA 1
ATOM 682 C C . LEU A 1 87 ? -6.721 -0.784 6.477 1.00 98.06 87 LEU A C 1
ATOM 684 O O . LEU A 1 87 ? -6.097 -0.602 7.519 1.00 98.06 87 LEU A O 1
ATOM 688 N N . LEU A 1 88 ? -7.320 -1.945 6.209 1.00 98.38 88 LEU A N 1
ATOM 689 C CA . LEU A 1 88 ? -7.291 -3.130 7.076 1.00 98.38 88 LEU A CA 1
ATOM 690 C C . LEU A 1 88 ? -7.774 -2.886 8.525 1.00 98.38 88 LEU A C 1
ATOM 692 O O . LEU A 1 88 ? -7.379 -3.607 9.438 1.00 98.38 88 LEU A O 1
ATOM 696 N N . ALA A 1 89 ? -8.624 -1.877 8.758 1.00 97.81 89 ALA A N 1
ATOM 697 C CA . ALA A 1 89 ? -9.126 -1.530 10.095 1.00 97.81 89 ALA A CA 1
ATOM 698 C C . ALA A 1 89 ? -9.970 -2.624 10.771 1.00 97.81 89 ALA A C 1
ATOM 700 O O . ALA A 1 89 ? -10.010 -2.680 11.997 1.00 97.81 89 ALA A O 1
ATOM 701 N N . ASP A 1 90 ? -10.583 -3.511 9.986 1.00 98.25 90 ASP A N 1
ATOM 702 C CA . ASP A 1 90 ? -11.389 -4.638 10.465 1.00 98.25 90 ASP A CA 1
ATOM 703 C C . ASP A 1 90 ? -10.680 -5.993 10.236 1.00 98.25 90 ASP A C 1
ATOM 705 O O . ASP A 1 90 ? -11.309 -7.052 10.290 1.00 98.25 90 ASP A O 1
ATOM 709 N N . ALA A 1 91 ? -9.376 -5.980 9.934 1.00 96.25 91 ALA A N 1
ATOM 710 C CA . ALA A 1 91 ? -8.557 -7.173 9.716 1.00 96.25 91 ALA A CA 1
ATOM 711 C C . ALA A 1 91 ? -7.626 -7.459 10.909 1.00 96.25 91 ALA A C 1
ATOM 713 O O . ALA A 1 91 ? -7.525 -6.679 11.858 1.00 96.25 91 ALA A O 1
ATOM 714 N N . ALA A 1 92 ? -6.930 -8.599 10.872 1.00 94.06 92 ALA A N 1
ATOM 715 C CA . ALA A 1 92 ? -5.933 -8.908 11.891 1.00 94.06 92 ALA A CA 1
ATOM 716 C C . ALA A 1 92 ? -4.724 -7.959 11.741 1.00 94.06 92 ALA A C 1
ATOM 718 O O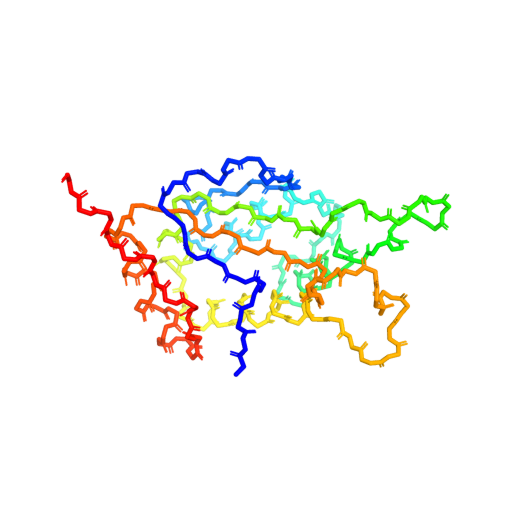 . ALA A 1 92 ? -4.323 -7.691 10.609 1.00 94.06 92 ALA A O 1
ATOM 719 N N . PRO A 1 93 ? -4.080 -7.484 12.826 1.00 90.81 93 PRO A N 1
ATOM 720 C CA . PRO A 1 93 ? -2.929 -6.577 12.721 1.00 90.81 93 PRO A CA 1
ATOM 721 C C . PRO A 1 93 ? -1.796 -7.103 11.826 1.00 90.81 93 PRO A C 1
ATOM 723 O O . PRO A 1 93 ? -1.124 -6.327 11.152 1.00 90.81 93 PRO A O 1
ATOM 726 N N . GLN A 1 94 ? -1.622 -8.428 11.777 1.00 91.50 94 GLN A N 1
ATOM 727 C CA . GLN A 1 94 ? -0.640 -9.100 10.927 1.00 91.50 94 GLN A CA 1
ATOM 728 C C . GLN A 1 94 ? -0.899 -8.879 9.430 1.00 91.50 94 GLN A C 1
ATOM 730 O O . GLN A 1 94 ? 0.054 -8.856 8.661 1.00 91.50 94 GLN A O 1
ATOM 735 N N . ASP A 1 95 ? -2.149 -8.675 9.004 1.00 96.56 95 ASP A N 1
ATOM 736 C CA . ASP A 1 95 ? -2.471 -8.390 7.601 1.00 96.56 95 ASP A CA 1
ATOM 737 C C . ASP A 1 95 ? -1.843 -7.062 7.143 1.00 96.56 95 ASP A C 1
ATOM 739 O O . ASP A 1 95 ? -1.372 -6.962 6.013 1.00 96.56 95 ASP A O 1
ATOM 743 N N . LEU A 1 96 ? -1.772 -6.056 8.027 1.00 95.56 96 LEU A N 1
ATOM 744 C CA . LEU A 1 96 ? -1.090 -4.794 7.721 1.00 95.56 96 LEU A CA 1
ATOM 745 C C . LEU A 1 96 ? 0.429 -4.987 7.634 1.00 95.56 96 LEU A C 1
ATOM 747 O O . LEU A 1 96 ? 1.064 -4.389 6.769 1.00 95.56 96 LEU A O 1
ATOM 751 N N . THR A 1 97 ? 1.007 -5.836 8.491 1.00 92.94 97 THR A N 1
ATOM 752 C CA . THR A 1 97 ? 2.426 -6.213 8.390 1.00 92.94 97 THR A CA 1
ATOM 753 C C . THR A 1 97 ? 2.721 -6.855 7.038 1.00 92.94 97 THR A C 1
ATOM 755 O O . THR A 1 97 ? 3.636 -6.401 6.357 1.00 92.94 97 THR A O 1
ATOM 758 N N . VAL A 1 98 ? 1.935 -7.861 6.635 1.00 95.25 98 VAL A N 1
ATOM 759 C CA . VAL A 1 98 ? 2.149 -8.582 5.370 1.00 95.25 98 VAL A CA 1
ATOM 760 C C . VAL A 1 98 ? 1.995 -7.641 4.178 1.00 95.25 98 VAL A C 1
ATOM 762 O O . VAL A 1 98 ? 2.872 -7.617 3.323 1.00 95.25 98 VAL A O 1
ATOM 765 N N . LEU A 1 99 ? 0.959 -6.793 4.161 1.00 97.06 99 LEU A N 1
ATOM 766 C CA . LEU A 1 99 ? 0.783 -5.783 3.115 1.00 97.06 99 LEU A CA 1
ATOM 767 C C . LEU A 1 99 ? 2.023 -4.895 2.958 1.00 97.06 99 LEU A C 1
ATOM 769 O O . LEU A 1 99 ? 2.536 -4.731 1.854 1.00 97.06 99 LEU A O 1
ATOM 773 N N . LEU A 1 100 ? 2.498 -4.299 4.054 1.00 93.94 100 LEU A N 1
ATOM 774 C CA . LEU A 1 100 ? 3.619 -3.361 4.010 1.00 93.94 100 LEU A CA 1
ATOM 775 C C . LEU A 1 100 ? 4.941 -4.051 3.656 1.00 93.94 100 LEU A C 1
ATOM 777 O O . LEU A 1 100 ? 5.775 -3.433 3.001 1.00 93.94 100 LEU A O 1
ATOM 781 N N . GLN A 1 101 ? 5.123 -5.315 4.048 1.00 91.81 101 GLN A N 1
ATOM 782 C CA . GLN A 1 101 ? 6.266 -6.126 3.619 1.00 91.81 101 GLN A CA 1
ATOM 783 C C . GLN A 1 101 ? 6.211 -6.380 2.116 1.00 91.81 101 GLN A C 1
ATOM 785 O O . GLN A 1 101 ? 7.154 -6.017 1.423 1.00 91.81 101 GLN A O 1
ATOM 790 N N . SER A 1 102 ? 5.081 -6.868 1.597 1.00 94.06 102 SER A N 1
ATOM 791 C CA . SER A 1 102 ? 4.931 -7.131 0.164 1.00 94.06 102 SER A CA 1
ATOM 792 C C . SER A 1 102 ? 5.148 -5.880 -0.687 1.00 94.06 102 SER A C 1
ATOM 794 O O . SER A 1 102 ? 5.789 -5.952 -1.728 1.00 94.06 102 SER A O 1
ATOM 796 N N . LEU A 1 103 ? 4.652 -4.719 -0.245 1.00 94.62 103 LEU A N 1
ATOM 797 C CA . LEU A 1 103 ? 4.871 -3.453 -0.952 1.00 94.62 103 LEU A CA 1
ATOM 798 C C . LEU A 1 103 ? 6.310 -2.947 -0.831 1.00 94.62 103 LEU A C 1
ATOM 800 O O . LEU A 1 103 ? 6.820 -2.367 -1.783 1.00 94.62 103 LEU A O 1
ATOM 804 N N . SER A 1 104 ? 6.968 -3.170 0.310 1.00 91.00 104 SER A N 1
ATOM 805 C CA . SER A 1 104 ? 8.387 -2.844 0.472 1.00 91.00 104 SER A CA 1
ATOM 806 C C . SER A 1 104 ? 9.242 -3.677 -0.478 1.00 91.00 104 SER A C 1
ATOM 808 O O . SER A 1 104 ? 10.085 -3.117 -1.174 1.00 91.00 104 SER A O 1
ATOM 810 N N . ASP A 1 105 ? 9.005 -4.988 -0.530 1.00 89.88 105 ASP A N 1
ATOM 811 C CA . ASP A 1 105 ? 9.727 -5.915 -1.405 1.00 89.88 105 ASP A CA 1
ATOM 812 C C . ASP A 1 105 ? 9.492 -5.545 -2.878 1.00 89.88 105 ASP A C 1
ATOM 814 O O . ASP A 1 105 ? 10.440 -5.393 -3.654 1.00 89.88 105 ASP A O 1
ATOM 818 N N . ALA A 1 106 ? 8.235 -5.262 -3.238 1.00 91.19 106 ALA A N 1
ATOM 819 C CA . ALA A 1 106 ? 7.865 -4.783 -4.563 1.00 91.19 106 ALA A CA 1
ATOM 820 C C . ALA A 1 106 ? 8.436 -3.394 -4.890 1.00 91.19 106 ALA A C 1
ATOM 822 O O . ALA A 1 106 ? 8.613 -3.100 -6.063 1.00 91.19 106 ALA A O 1
ATOM 823 N N . ALA A 1 107 ? 8.746 -2.538 -3.915 1.00 90.62 107 ALA A N 1
ATOM 824 C CA . ALA A 1 107 ? 9.347 -1.227 -4.165 1.00 90.62 107 ALA A CA 1
ATOM 825 C C . ALA A 1 107 ? 10.868 -1.282 -4.343 1.00 90.62 107 ALA A C 1
ATOM 827 O O . ALA A 1 107 ? 11.426 -0.454 -5.066 1.00 90.62 107 ALA A O 1
ATOM 828 N N . THR A 1 108 ? 11.544 -2.215 -3.669 1.00 85.56 108 THR A N 1
ATOM 829 C CA . THR A 1 108 ? 13.008 -2.294 -3.663 1.00 85.56 108 THR A CA 1
ATOM 830 C C . THR A 1 108 ? 13.556 -2.992 -4.899 1.00 85.56 108 THR A C 1
ATOM 832 O O . THR A 1 108 ? 13.252 -4.157 -5.152 1.00 85.56 108 THR A O 1
ATOM 835 N N . VAL A 1 109 ? 14.436 -2.299 -5.616 1.00 76.50 109 VAL A N 1
ATOM 836 C CA . VAL A 1 109 ? 15.240 -2.884 -6.692 1.00 76.50 109 VAL A CA 1
ATOM 837 C C . VAL A 1 109 ? 16.444 -3.597 -6.075 1.00 76.50 109 VAL A C 1
ATOM 839 O O . VAL A 1 109 ? 17.134 -3.028 -5.223 1.00 76.50 109 VAL A O 1
ATOM 842 N N . GLN A 1 110 ? 16.678 -4.852 -6.458 1.00 71.50 110 GLN A N 1
ATOM 843 C CA . GLN A 1 110 ? 17.822 -5.629 -5.968 1.00 71.50 110 GLN A CA 1
ATOM 844 C C . GLN A 1 110 ? 19.090 -5.316 -6.779 1.00 71.50 110 GLN A C 1
ATOM 846 O O . GLN A 1 110 ? 19.029 -4.799 -7.893 1.00 71.50 110 GLN A O 1
ATOM 851 N N . ASP A 1 111 ? 20.265 -5.617 -6.223 1.00 65.69 111 ASP A N 1
ATOM 852 C CA . ASP A 1 111 ? 21.523 -5.446 -6.959 1.00 65.69 111 ASP A CA 1
ATOM 853 C C . ASP A 1 111 ? 21.603 -6.460 -8.113 1.00 65.69 111 ASP A C 1
ATOM 855 O O . ASP A 1 111 ? 21.432 -7.663 -7.903 1.00 65.69 111 ASP A O 1
ATOM 859 N N . GLY A 1 112 ? 21.839 -5.970 -9.333 1.00 66.19 112 GLY A N 1
ATOM 860 C CA . GLY A 1 112 ? 21.825 -6.777 -10.559 1.00 66.19 112 GLY A CA 1
ATOM 861 C C . GLY A 1 112 ? 20.447 -7.004 -11.195 1.00 66.19 112 GLY A C 1
ATOM 862 O O . GLY A 1 112 ? 20.376 -7.731 -12.183 1.00 66.19 112 GLY A O 1
ATOM 863 N N . ASP A 1 113 ? 19.385 -6.394 -10.661 1.00 72.81 113 ASP A N 1
ATOM 864 C CA . ASP A 1 113 ? 18.064 -6.352 -11.302 1.00 72.81 113 ASP A CA 1
ATOM 865 C C . ASP A 1 113 ? 18.144 -5.548 -12.616 1.00 72.81 113 ASP A C 1
ATOM 867 O O . ASP A 1 113 ? 18.909 -4.582 -12.706 1.00 72.81 113 ASP A O 1
ATOM 871 N N . GLU A 1 114 ? 17.376 -5.914 -13.643 1.00 68.50 114 GLU A N 1
ATOM 872 C CA . GLU A 1 114 ? 17.399 -5.201 -14.940 1.00 68.50 114 GLU A CA 1
ATOM 873 C C . GLU A 1 114 ? 16.904 -3.749 -14.795 1.00 68.50 114 GLU A C 1
ATOM 875 O O . GLU A 1 114 ? 17.331 -2.842 -15.511 1.00 68.50 114 GLU A O 1
ATOM 880 N N . ASP A 1 115 ? 16.078 -3.526 -13.776 1.00 69.19 115 ASP A N 1
ATOM 881 C CA . ASP A 1 115 ? 15.543 -2.250 -13.307 1.00 69.19 115 ASP A CA 1
ATOM 882 C C . ASP A 1 115 ? 16.584 -1.387 -12.568 1.00 69.19 115 ASP A C 1
ATOM 884 O O . ASP A 1 115 ? 16.309 -0.236 -12.201 1.00 69.19 115 ASP A O 1
ATOM 888 N N . ALA A 1 116 ? 17.783 -1.918 -12.297 1.00 68.19 116 ALA A N 1
ATOM 889 C CA . ALA A 1 116 ? 18.823 -1.188 -11.587 1.00 68.19 116 ALA A CA 1
ATOM 890 C C . ALA A 1 116 ? 19.174 0.097 -12.350 1.00 68.19 116 ALA A C 1
ATOM 892 O O . ALA A 1 116 ? 19.571 0.065 -13.513 1.00 68.19 116 ALA A O 1
ATOM 893 N N . HIS A 1 117 ? 19.098 1.237 -11.655 1.00 72.56 117 HIS A N 1
ATOM 894 C CA . HIS A 1 117 ? 19.304 2.594 -12.188 1.00 72.56 117 HIS A CA 1
ATOM 895 C C . HIS A 1 117 ? 18.160 3.160 -13.050 1.00 72.56 117 HIS A C 1
ATOM 897 O O . HIS A 1 117 ? 18.273 4.305 -13.492 1.00 72.56 117 HIS A O 1
ATOM 903 N N . ALA A 1 118 ? 17.054 2.433 -13.246 1.00 76.69 118 ALA A N 1
ATOM 904 C CA . ALA A 1 118 ? 15.871 2.970 -13.926 1.00 76.69 118 ALA A CA 1
ATOM 905 C C . ALA A 1 118 ? 15.162 4.054 -13.091 1.00 76.69 118 ALA A C 1
ATOM 907 O O . ALA A 1 118 ? 14.610 5.007 -13.640 1.00 76.69 118 ALA A O 1
ATOM 908 N N . TYR A 1 119 ? 15.227 3.944 -11.759 1.00 78.00 119 TYR A N 1
ATOM 909 C CA . TYR A 1 119 ? 14.535 4.832 -10.824 1.00 78.00 119 TYR A CA 1
ATOM 910 C C . TYR A 1 119 ? 15.527 5.752 -10.088 1.00 78.00 119 TYR A C 1
ATOM 912 O O . TYR A 1 119 ? 16.379 5.250 -9.349 1.00 78.00 119 TYR A O 1
ATOM 920 N N . PRO A 1 120 ? 15.441 7.091 -10.244 1.00 73.88 120 PRO A N 1
ATOM 921 C CA . PRO A 1 120 ? 16.405 8.037 -9.666 1.00 73.88 120 PRO A CA 1
ATOM 922 C C . PRO A 1 120 ? 16.516 8.016 -8.136 1.00 73.88 120 PRO A C 1
ATOM 924 O O . PRO A 1 120 ? 17.571 8.339 -7.591 1.00 73.88 120 PRO A O 1
ATOM 927 N N . ASP A 1 121 ? 15.438 7.664 -7.438 1.00 79.69 121 ASP A N 1
ATOM 928 C CA . ASP A 1 121 ? 15.396 7.520 -5.977 1.00 79.69 121 ASP A CA 1
ATOM 929 C C . ASP A 1 121 ? 15.569 6.069 -5.503 1.00 79.69 121 ASP A C 1
ATOM 931 O O . ASP A 1 121 ? 15.588 5.823 -4.294 1.00 79.69 121 ASP A O 1
ATOM 935 N N . GLY A 1 122 ? 15.749 5.135 -6.443 1.00 81.69 122 GLY A N 1
ATOM 936 C CA . GLY A 1 122 ? 15.981 3.718 -6.189 1.00 81.69 122 GLY A CA 1
ATOM 937 C C . GLY A 1 122 ? 14.724 2.892 -5.914 1.00 81.69 122 GLY A C 1
ATOM 938 O O . GLY A 1 122 ? 14.867 1.732 -5.526 1.00 81.69 122 GLY A O 1
ATOM 939 N N . PHE A 1 123 ? 13.521 3.449 -6.099 1.00 87.12 123 PHE A N 1
ATOM 940 C CA . PHE A 1 123 ? 12.271 2.733 -5.840 1.00 87.12 123 PHE A CA 1
ATOM 941 C C . PHE A 1 123 ? 11.386 2.651 -7.081 1.00 87.12 123 PHE A C 1
ATOM 943 O O . PHE A 1 123 ? 11.041 3.661 -7.688 1.00 87.12 123 PHE A O 1
ATOM 950 N N . ARG A 1 124 ? 10.962 1.430 -7.423 1.00 89.44 124 ARG A N 1
ATOM 951 C CA . ARG A 1 124 ? 10.038 1.185 -8.545 1.00 89.44 124 ARG A CA 1
ATOM 952 C C . ARG A 1 124 ? 8.567 1.394 -8.183 1.00 89.44 124 ARG A C 1
ATOM 954 O O . ARG A 1 124 ? 7.727 1.530 -9.069 1.00 89.44 124 ARG A O 1
ATOM 961 N N . LEU A 1 125 ? 8.264 1.466 -6.885 1.00 91.94 125 LEU A N 1
ATOM 962 C CA . LEU A 1 125 ? 6.929 1.708 -6.346 1.00 91.94 125 LEU A CA 1
ATOM 963 C C . LEU A 1 125 ? 6.959 2.801 -5.276 1.00 91.94 125 LEU A C 1
ATOM 965 O O . LEU A 1 125 ? 7.785 2.765 -4.363 1.00 91.94 125 LEU A O 1
ATOM 969 N N . HIS A 1 126 ? 5.990 3.714 -5.351 1.00 92.12 126 HIS A N 1
ATOM 970 C CA . HIS A 1 126 ? 5.672 4.678 -4.303 1.00 92.12 126 HIS A CA 1
ATOM 971 C C . HIS A 1 126 ? 4.268 4.443 -3.745 1.00 92.12 126 HIS A C 1
ATOM 973 O O . HIS A 1 126 ? 3.291 4.387 -4.489 1.00 92.12 126 HIS A O 1
ATOM 979 N N . LEU A 1 127 ? 4.156 4.359 -2.421 1.00 94.00 127 LEU A N 1
ATOM 980 C CA . LEU A 1 127 ? 2.896 4.304 -1.694 1.00 94.00 127 LEU A CA 1
ATOM 981 C C . LEU A 1 127 ? 2.646 5.631 -0.979 1.00 94.00 127 LEU A C 1
ATOM 983 O O . LEU A 1 127 ? 3.369 6.007 -0.051 1.00 94.00 127 LEU A O 1
ATOM 987 N N . LEU A 1 128 ? 1.578 6.311 -1.373 1.00 93.62 128 LEU A N 1
ATOM 988 C CA . LEU A 1 128 ? 1.103 7.534 -0.742 1.00 93.62 128 LEU A CA 1
ATOM 989 C C . LEU A 1 128 ? -0.134 7.198 0.091 1.00 93.62 128 LEU A C 1
ATOM 991 O O . LEU A 1 128 ? -1.150 6.755 -0.435 1.00 93.62 128 LEU A O 1
ATOM 995 N N . LEU A 1 129 ? -0.050 7.391 1.402 1.00 94.69 129 LEU A N 1
ATOM 996 C CA . LEU A 1 129 ? -1.149 7.171 2.339 1.00 94.69 129 LEU A CA 1
ATOM 997 C C . LEU A 1 129 ? -1.716 8.536 2.726 1.00 94.69 129 LEU A C 1
ATOM 999 O O . LEU A 1 129 ? -1.084 9.286 3.477 1.00 94.69 129 LEU A O 1
ATOM 1003 N N . HIS A 1 130 ? -2.878 8.861 2.168 1.00 94.56 130 HIS A N 1
ATOM 1004 C CA . HIS A 1 130 ? -3.543 10.142 2.343 1.00 94.56 130 HIS A CA 1
ATOM 1005 C C . HIS A 1 130 ? -4.696 10.036 3.340 1.00 94.56 130 HIS A C 1
ATOM 1007 O O . HIS A 1 130 ? -5.590 9.201 3.196 1.00 94.56 130 HIS A O 1
ATOM 1013 N N . ASP A 1 131 ? -4.668 10.895 4.358 1.00 95.75 131 ASP A N 1
ATOM 1014 C CA . ASP A 1 131 ? -5.742 11.022 5.341 1.00 95.75 131 ASP A CA 1
ATOM 1015 C C . ASP A 1 131 ? -5.652 12.376 6.069 1.00 95.75 131 ASP A C 1
ATOM 1017 O O . ASP A 1 131 ? -4.682 13.133 5.960 1.00 95.75 131 ASP A O 1
ATOM 1021 N N . THR A 1 132 ? -6.658 12.654 6.887 1.00 94.88 132 THR A N 1
ATOM 1022 C CA . THR A 1 132 ? -6.628 13.680 7.923 1.00 94.88 132 THR A CA 1
ATOM 1023 C C . THR A 1 132 ? -5.452 13.478 8.894 1.00 94.88 132 THR A C 1
ATOM 1025 O O . THR A 1 132 ? -5.022 12.348 9.139 1.00 94.88 132 THR A O 1
ATOM 1028 N N . PRO A 1 133 ? -4.964 14.541 9.566 1.00 93.75 133 PRO A N 1
ATOM 1029 C CA . PRO A 1 133 ? -3.901 14.404 10.563 1.00 93.75 133 PRO A CA 1
ATOM 1030 C C . PRO A 1 133 ? -4.220 13.393 11.675 1.00 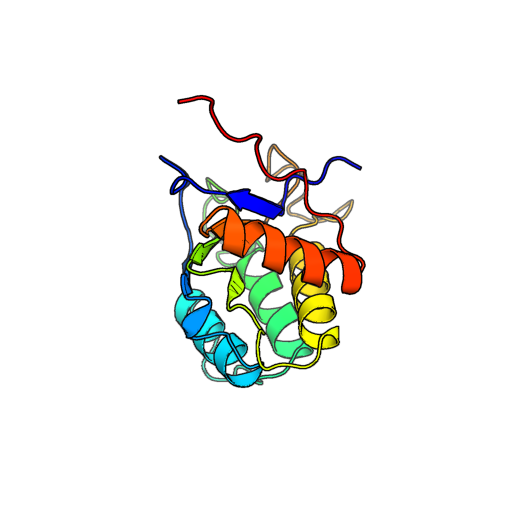93.75 133 PRO A C 1
ATOM 1032 O O . PRO A 1 133 ? -3.336 12.665 12.118 1.00 93.75 133 PRO A O 1
ATOM 1035 N N . ALA A 1 134 ? -5.479 13.333 12.121 1.00 94.50 134 ALA A N 1
ATOM 1036 C CA . ALA A 1 134 ? -5.913 12.383 13.142 1.00 94.50 134 ALA A CA 1
ATOM 1037 C C . ALA A 1 134 ? -5.875 10.936 12.622 1.00 94.50 134 ALA A C 1
ATOM 1039 O O . ALA A 1 134 ? -5.325 10.066 13.299 1.00 94.50 134 ALA A O 1
ATOM 1040 N N . GLY A 1 135 ? -6.376 10.699 11.406 1.00 96.25 135 GLY A N 1
ATOM 1041 C CA . GLY A 1 135 ? -6.328 9.384 10.769 1.00 96.25 135 GLY A CA 1
ATOM 1042 C C . GLY A 1 135 ? -4.897 8.905 10.517 1.00 96.25 135 GLY A C 1
ATOM 1043 O O . GLY A 1 135 ? -4.567 7.757 10.813 1.00 96.25 135 GLY A O 1
ATOM 1044 N N . LEU A 1 136 ? -3.995 9.792 10.082 1.00 94.88 136 LEU A N 1
ATOM 1045 C CA . LEU A 1 136 ? -2.577 9.452 9.913 1.00 94.88 136 LEU A CA 1
ATOM 1046 C C . LEU A 1 136 ? -1.888 9.094 11.236 1.00 94.88 136 LEU A C 1
ATOM 1048 O O . LEU A 1 136 ? -1.021 8.220 11.252 1.00 94.88 136 LEU A O 1
ATOM 1052 N N . LEU A 1 137 ? -2.258 9.736 12.351 1.00 94.00 137 LEU A N 1
ATOM 1053 C CA . LEU A 1 137 ? -1.732 9.380 13.673 1.00 94.00 137 LEU A CA 1
ATOM 1054 C C . LEU A 1 137 ? -2.195 7.986 14.109 1.00 94.00 137 LEU A C 1
ATOM 1056 O O . LEU A 1 137 ? -1.380 7.207 14.615 1.00 94.00 137 LEU A O 1
ATOM 1060 N N . GLU A 1 138 ? -3.468 7.659 13.880 1.00 95.06 138 GLU A N 1
ATOM 1061 C CA . GLU A 1 138 ? -4.016 6.324 14.134 1.00 95.06 138 GLU A CA 1
ATOM 1062 C C . GLU A 1 138 ? -3.312 5.268 13.272 1.00 95.06 138 GLU A C 1
ATOM 1064 O O . GLU A 1 138 ? -2.769 4.287 13.793 1.00 95.06 138 GLU A O 1
ATOM 1069 N N . LEU A 1 139 ? -3.237 5.509 11.961 1.00 95.50 139 LEU A N 1
ATOM 1070 C CA . LEU A 1 139 ? -2.561 4.640 11.004 1.00 95.50 139 LEU A CA 1
ATOM 1071 C C . LEU A 1 139 ? -1.099 4.414 11.388 1.00 95.50 139 LEU A C 1
ATOM 1073 O O . LEU A 1 139 ? -0.664 3.266 11.475 1.00 95.50 139 LEU A O 1
ATOM 1077 N N . ALA A 1 140 ? -0.361 5.479 11.705 1.00 93.44 140 ALA A N 1
ATOM 1078 C CA . ALA A 1 140 ? 1.021 5.379 12.160 1.00 93.44 140 ALA A CA 1
ATOM 1079 C C . ALA A 1 140 ? 1.144 4.569 13.462 1.00 93.44 140 ALA A C 1
ATOM 1081 O O . ALA A 1 140 ? 2.139 3.875 13.663 1.00 93.44 140 ALA A O 1
ATOM 1082 N N . GLY A 1 141 ? 0.155 4.631 14.360 1.00 93.69 141 GLY A N 1
ATOM 1083 C CA . GLY A 1 141 ? 0.085 3.775 15.547 1.00 93.69 141 GLY A CA 1
ATOM 1084 C C . GLY A 1 141 ? 0.028 2.288 15.188 1.00 93.69 141 GLY A C 1
ATOM 1085 O O . GLY A 1 141 ? 0.835 1.503 15.691 1.00 93.69 141 GLY A O 1
ATOM 1086 N N . ARG A 1 142 ? -0.858 1.916 14.258 1.00 95.00 142 ARG A N 1
ATOM 1087 C CA . ARG A 1 142 ? -0.994 0.530 13.774 1.00 95.00 142 ARG A CA 1
ATOM 1088 C C . ARG A 1 142 ? 0.243 0.065 13.001 1.00 95.00 142 ARG A C 1
ATOM 1090 O O . ARG A 1 142 ? 0.706 -1.048 13.219 1.00 95.00 142 ARG A O 1
ATOM 1097 N N . MET A 1 143 ? 0.840 0.928 12.174 1.00 92.25 143 MET A N 1
ATOM 1098 C CA . MET A 1 143 ? 2.094 0.627 11.466 1.00 92.25 143 MET A CA 1
ATOM 1099 C C . MET A 1 143 ? 3.238 0.326 12.440 1.00 92.25 143 MET A C 1
ATOM 1101 O O . MET A 1 143 ? 3.954 -0.655 12.256 1.00 92.25 143 MET A O 1
ATOM 1105 N N . ARG A 1 144 ? 3.367 1.101 13.528 1.00 89.81 144 ARG A N 1
ATOM 1106 C CA . ARG A 1 144 ? 4.380 0.841 14.567 1.00 89.81 144 ARG A CA 1
ATOM 1107 C C . ARG A 1 144 ? 4.170 -0.505 15.253 1.00 89.81 144 ARG A C 1
ATOM 1109 O O . ARG A 1 144 ? 5.140 -1.219 15.483 1.00 89.81 144 ARG A O 1
ATOM 1116 N N . GLN A 1 145 ? 2.921 -0.863 15.554 1.00 87.19 145 GLN A N 1
ATOM 1117 C CA . GLN A 1 145 ? 2.587 -2.187 16.097 1.00 87.19 145 GLN A CA 1
ATOM 1118 C C . GLN A 1 145 ? 2.911 -3.312 15.103 1.00 87.19 145 GLN A C 1
ATOM 1120 O O . GLN A 1 145 ? 3.319 -4.392 15.517 1.00 87.19 145 GLN A O 1
ATOM 1125 N N . ALA A 1 146 ? 2.791 -3.032 13.804 1.00 82.25 146 ALA A N 1
ATOM 1126 C CA . ALA A 1 146 ? 3.165 -3.921 12.709 1.00 82.25 146 ALA A CA 1
ATOM 1127 C C . ALA A 1 146 ? 4.685 -3.983 12.438 1.00 82.25 146 ALA A C 1
ATOM 1129 O O . ALA A 1 146 ? 5.098 -4.709 11.536 1.00 82.25 146 ALA A O 1
ATOM 1130 N N . GLY A 1 147 ? 5.514 -3.245 13.190 1.00 81.06 147 GLY A N 1
ATOM 1131 C CA . GLY A 1 147 ? 6.972 -3.203 13.019 1.00 81.06 147 GLY A CA 1
ATOM 1132 C C . GLY A 1 147 ? 7.467 -2.213 11.959 1.00 81.06 147 GLY A C 1
ATOM 1133 O O . GLY A 1 147 ? 8.669 -2.143 11.708 1.00 81.06 147 GLY A O 1
ATOM 1134 N N . PHE A 1 148 ? 6.572 -1.418 11.370 1.00 76.88 148 PHE A N 1
ATOM 1135 C CA . PHE A 1 148 ? 6.906 -0.382 10.396 1.00 76.88 148 PHE A CA 1
ATOM 1136 C C . PHE A 1 148 ? 6.974 0.991 11.061 1.00 76.88 148 PHE A C 1
ATOM 1138 O O . PHE A 1 148 ? 6.037 1.460 11.706 1.00 76.88 148 PHE A O 1
ATOM 1145 N N . LEU A 1 149 ? 8.097 1.670 10.869 1.00 69.31 149 LEU A N 1
ATOM 1146 C CA . LEU A 1 149 ? 8.280 3.057 11.265 1.00 69.31 149 LEU A CA 1
ATOM 1147 C C . LEU A 1 149 ? 8.075 3.919 10.010 1.00 69.31 149 LEU A C 1
ATOM 1149 O O . LEU A 1 149 ? 8.963 3.952 9.165 1.00 69.31 149 LEU A O 1
ATOM 1153 N N . PRO A 1 150 ? 6.918 4.579 9.823 1.00 62.56 150 PRO A N 1
ATOM 1154 C CA . PRO A 1 150 ? 6.761 5.495 8.699 1.00 62.56 150 PRO A CA 1
ATOM 1155 C C . PRO A 1 150 ? 7.720 6.685 8.861 1.00 62.56 150 PRO A C 1
ATOM 1157 O O . PRO A 1 150 ? 7.926 7.167 9.982 1.00 62.56 150 PRO A O 1
ATOM 1160 N N . SER A 1 151 ? 8.2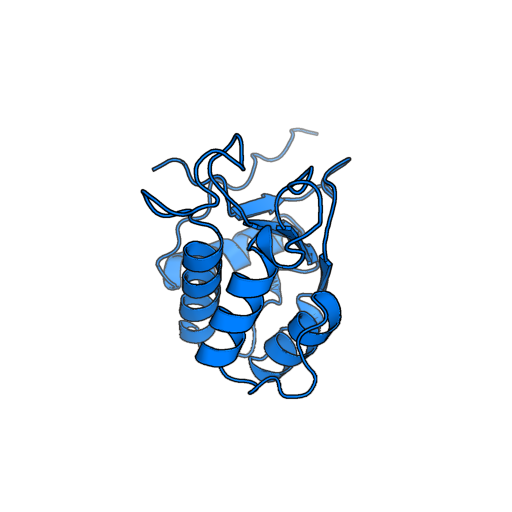78 7.185 7.750 1.00 56.41 151 SER A N 1
ATOM 1161 C CA . SER A 1 151 ? 8.930 8.502 7.727 1.00 56.41 151 SER A CA 1
ATOM 1162 C C . SER A 1 151 ? 7.983 9.535 8.342 1.00 56.41 151 SER A C 1
ATOM 1164 O O . SER A 1 151 ? 6.775 9.477 8.112 1.00 56.41 151 SER A O 1
ATOM 1166 N N . ALA A 1 152 ? 8.525 10.409 9.196 1.00 51.56 152 ALA A N 1
ATOM 1167 C CA . ALA A 1 152 ? 7.762 11.259 10.108 1.00 51.56 152 ALA A CA 1
ATOM 1168 C C . ALA A 1 152 ? 6.523 11.898 9.454 1.00 51.56 152 ALA A C 1
ATOM 1170 O O . ALA A 1 152 ? 6.606 12.435 8.351 1.00 51.56 152 ALA A O 1
ATOM 1171 N N . VAL A 1 153 ? 5.390 11.874 10.170 1.00 51.41 153 VAL A N 1
ATOM 1172 C CA . VAL A 1 153 ? 4.195 12.657 9.815 1.00 51.41 153 VAL A CA 1
ATOM 1173 C C . VAL A 1 153 ? 4.654 14.107 9.612 1.00 51.41 153 VAL A C 1
ATOM 1175 O O . VAL A 1 153 ? 5.301 14.636 10.525 1.00 51.41 153 VAL A O 1
ATOM 1178 N N . PRO A 1 154 ? 4.397 14.741 8.450 1.00 42.62 154 PRO A N 1
ATOM 1179 C CA . PRO A 1 154 ? 4.851 16.103 8.217 1.00 42.62 154 PRO A CA 1
ATOM 1180 C C . PRO A 1 154 ? 4.346 17.008 9.352 1.00 42.62 154 PRO A C 1
ATOM 1182 O O . PRO A 1 154 ? 3.189 16.873 9.768 1.00 42.62 154 PRO A O 1
ATOM 1185 N N . PRO A 1 155 ? 5.204 17.883 9.911 1.00 38.12 155 PRO A N 1
ATOM 1186 C CA . PRO A 1 155 ? 4.797 18.769 10.991 1.00 38.12 155 PRO A CA 1
ATOM 1187 C C . PRO A 1 155 ? 3.612 19.619 10.530 1.00 38.12 155 PRO A C 1
ATOM 1189 O O . PRO A 1 155 ? 3.572 20.064 9.382 1.00 38.12 155 PRO A O 1
ATOM 1192 N N . GLN A 1 156 ? 2.643 19.827 11.426 1.00 43.47 156 GLN A N 1
ATOM 1193 C CA . GLN A 1 156 ? 1.513 20.714 11.164 1.00 43.47 156 GLN A CA 1
ATOM 1194 C C . GLN A 1 156 ? 2.051 22.072 10.708 1.00 43.47 156 GLN A C 1
ATOM 1196 O O . GLN A 1 156 ? 2.869 22.675 11.407 1.00 43.47 156 GLN A O 1
ATOM 1201 N N . ALA A 1 157 ? 1.619 22.544 9.538 1.00 34.25 157 ALA A N 1
ATOM 1202 C CA . ALA A 1 157 ? 1.870 23.924 9.158 1.00 34.25 157 ALA A CA 1
ATOM 1203 C C . ALA A 1 157 ? 1.219 24.822 10.228 1.00 34.25 157 ALA A C 1
ATOM 1205 O O . ALA A 1 157 ? 0.044 24.604 10.544 1.00 34.25 157 ALA A O 1
ATOM 1206 N N . PRO A 1 158 ? 1.948 25.775 10.837 1.00 39.41 158 PRO A N 1
ATOM 1207 C CA . PRO A 1 158 ? 1.306 26.761 11.690 1.00 39.41 158 PRO A CA 1
ATOM 1208 C C . PRO A 1 158 ? 0.324 27.577 10.838 1.00 39.41 158 PRO A C 1
ATOM 1210 O O . PRO A 1 158 ? 0.632 27.904 9.691 1.00 39.41 158 PRO A O 1
ATOM 1213 N N . PHE A 1 159 ? -0.861 27.821 11.403 1.00 45.81 159 PHE A N 1
ATOM 1214 C CA . PHE A 1 159 ? -1.917 28.662 10.833 1.00 45.81 159 PHE A CA 1
ATOM 1215 C C . PHE A 1 159 ? -1.413 30.053 10.435 1.00 45.81 159 PHE A C 1
ATOM 1217 O O . PHE A 1 159 ? -0.551 30.599 11.165 1.00 45.81 159 PHE A O 1
#

Organism: Streptomyces muensis (NCBI:txid1077944)

Radius of gyration: 15.42 Å; chains: 1; bounding box: 35×44×43 Å

pLDDT: mean 84.75, std 16.13, range [34.25, 98.69]

Sequence (159 aa):
MNWNWLRLTVPEPPGDSLSAVVRGTDCRTRAGLFSAWARALEFPAYFGHNWDAFHDCVSEKALWHSDPDGPPPAHPLTILVEDAAHLLADAAPQDLTVLLQSLSDAATVQDGDEDAHAYPDGFRLHLLLHDTPAGLLELAGRMRQAGFLPSAVPPQAPF

InterPro domains:
  IPR000468 Barstar (barnase inhibitor) [PF01337] (20-109)
  IPR035905 Barstar-like superfamily [G3DSA:3.30.370.10] (19-112)
  IPR035905 Barstar-like superfamily [SSF52038] (21-108)